Protein AF-B6XB67-F1 (afdb_monomer)

Structure (mmCIF, N/CA/C/O backbone):
data_AF-B6XB67-F1
#
_entry.id   AF-B6XB67-F1
#
loop_
_atom_site.group_PDB
_atom_site.id
_atom_site.type_symbol
_atom_site.label_atom_id
_atom_site.label_alt_id
_atom_site.label_comp_id
_atom_site.label_asym_id
_atom_site.label_entity_id
_atom_site.label_seq_id
_atom_site.pdbx_PDB_ins_code
_atom_site.Cartn_x
_atom_site.Cartn_y
_atom_site.Cartn_z
_atom_site.occupancy
_atom_site.B_iso_or_equiv
_atom_site.auth_seq_id
_atom_site.auth_comp_id
_atom_site.auth_asym_id
_atom_site.auth_atom_id
_atom_site.pdbx_PDB_model_num
ATOM 1 N N . MET A 1 1 ? 1.381 -10.079 -24.238 1.00 49.91 1 MET A N 1
ATOM 2 C CA . MET A 1 1 ? 2.319 -9.696 -23.161 1.00 49.91 1 MET A CA 1
ATOM 3 C C . MET A 1 1 ? 1.809 -10.338 -21.877 1.00 49.91 1 MET A C 1
ATOM 5 O O . MET A 1 1 ? 0.601 -10.349 -21.692 1.00 49.91 1 MET A O 1
ATOM 9 N N . ASN A 1 2 ? 2.674 -10.958 -21.066 1.00 56.72 2 ASN A N 1
ATOM 10 C CA . ASN A 1 2 ? 2.263 -11.623 -19.821 1.00 56.72 2 ASN A CA 1
ATOM 11 C C . AS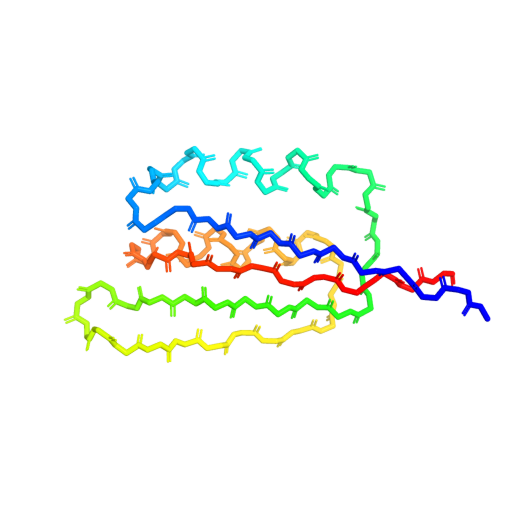N A 1 2 ? 2.086 -10.572 -18.723 1.00 56.72 2 ASN A C 1
ATOM 13 O O . ASN A 1 2 ? 3.075 -10.127 -18.141 1.00 56.72 2 ASN A O 1
ATOM 17 N N . GLU A 1 3 ? 0.845 -10.179 -18.451 1.00 61.22 3 GLU A N 1
ATOM 18 C CA . GLU A 1 3 ? 0.523 -9.349 -17.291 1.00 61.22 3 GLU A CA 1
ATOM 19 C C . GLU A 1 3 ? 0.903 -10.089 -16.000 1.00 61.22 3 GLU A C 1
ATOM 21 O O . GLU A 1 3 ? 0.646 -11.288 -15.850 1.00 61.22 3 GLU A O 1
ATOM 26 N N . LYS A 1 4 ? 1.546 -9.382 -15.066 1.00 75.81 4 LYS A N 1
ATOM 27 C CA . LYS A 1 4 ? 1.890 -9.909 -13.739 1.00 75.81 4 LYS A CA 1
ATOM 28 C C . LYS A 1 4 ? 1.117 -9.139 -12.679 1.00 75.81 4 LYS A C 1
ATOM 30 O O . LYS A 1 4 ? 1.018 -7.917 -12.743 1.00 75.81 4 LYS A O 1
ATOM 35 N N . SER A 1 5 ? 0.608 -9.845 -11.676 1.00 80.19 5 SER A N 1
ATOM 36 C CA . SER A 1 5 ? -0.098 -9.244 -10.543 1.00 80.19 5 SER A CA 1
ATOM 37 C C . SER A 1 5 ? 0.549 -9.623 -9.218 1.00 80.19 5 SER A C 1
ATOM 39 O O . SER A 1 5 ? 0.924 -10.779 -9.020 1.00 80.19 5 SER A O 1
ATOM 41 N N . ILE A 1 6 ? 0.618 -8.671 -8.292 1.00 80.81 6 ILE A N 1
ATOM 42 C CA . ILE A 1 6 ? 1.042 -8.878 -6.907 1.00 80.81 6 ILE A CA 1
ATOM 43 C C . ILE A 1 6 ? -0.154 -8.606 -5.999 1.00 80.81 6 ILE A C 1
ATOM 45 O O . ILE A 1 6 ? -0.794 -7.559 -6.096 1.00 80.81 6 ILE A O 1
ATOM 49 N N . TYR A 1 7 ? -0.436 -9.541 -5.095 1.00 82.12 7 TYR A N 1
ATOM 50 C CA . TYR A 1 7 ? -1.451 -9.385 -4.061 1.00 82.12 7 TYR A CA 1
ATOM 51 C C . TYR A 1 7 ? -0.820 -9.535 -2.679 1.00 82.12 7 TYR A C 1
ATOM 53 O O . TYR A 1 7 ? -0.190 -10.551 -2.383 1.00 82.12 7 TYR A O 1
ATOM 61 N N . LEU A 1 8 ? -1.003 -8.524 -1.834 1.00 78.25 8 LEU A N 1
ATOM 62 C CA . LEU A 1 8 ? -0.498 -8.480 -0.469 1.00 78.25 8 LEU A CA 1
ATOM 63 C C . LEU A 1 8 ? -1.674 -8.408 0.507 1.00 78.25 8 LEU A C 1
ATOM 65 O O . LEU A 1 8 ? -2.468 -7.468 0.456 1.00 78.25 8 LEU A O 1
ATOM 69 N N . HIS A 1 9 ? -1.757 -9.365 1.432 1.00 81.06 9 HIS A N 1
ATOM 70 C CA . HIS A 1 9 ? -2.679 -9.298 2.564 1.00 81.06 9 HIS A CA 1
ATOM 71 C C . HIS A 1 9 ? -1.917 -8.867 3.822 1.00 81.06 9 HIS A C 1
ATOM 73 O O . HIS A 1 9 ? -0.935 -9.499 4.207 1.00 81.06 9 HIS A O 1
ATOM 79 N N . LEU A 1 10 ? -2.381 -7.799 4.474 1.00 73.81 10 LEU A N 1
ATOM 80 C CA . LEU A 1 10 ? -1.812 -7.300 5.724 1.00 73.81 10 LEU A CA 1
ATOM 81 C C . LEU A 1 10 ? -2.652 -7.770 6.930 1.00 73.81 10 LEU A C 1
ATOM 83 O O . LEU A 1 10 ? -3.889 -7.762 6.857 1.00 73.81 10 LEU A O 1
ATOM 87 N N . PRO A 1 11 ? -2.021 -8.208 8.037 1.00 66.75 11 PRO A N 1
ATOM 88 C CA . PRO A 1 11 ? -2.727 -8.669 9.231 1.00 66.75 11 PRO A CA 1
ATOM 89 C C . PRO A 1 11 ? -3.637 -7.589 9.833 1.00 66.75 11 PRO A C 1
ATOM 91 O O . PRO A 1 11 ? -3.273 -6.422 9.898 1.00 66.75 11 PRO A O 1
ATOM 94 N N . LYS A 1 12 ? -4.786 -7.981 10.402 1.00 61.88 12 LYS A N 1
ATOM 95 C CA . LYS A 1 12 ? -5.757 -7.051 11.030 1.00 61.88 12 LYS A CA 1
ATOM 96 C C . LYS A 1 12 ? -5.190 -6.200 12.184 1.00 61.88 12 LYS A C 1
ATOM 98 O O . LYS A 1 12 ? -5.822 -5.216 12.553 1.00 61.88 12 LYS A O 1
ATOM 103 N N .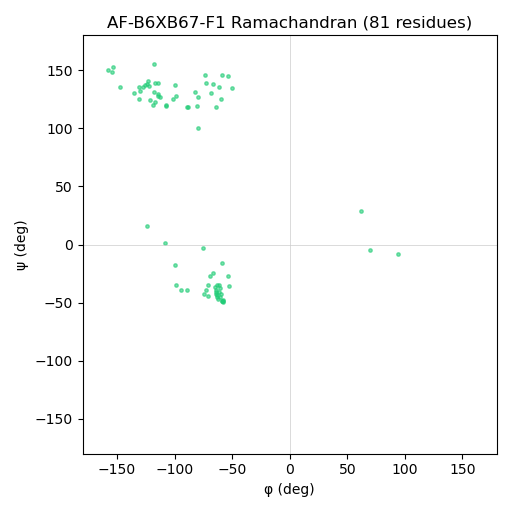 ASN A 1 13 ? -4.028 -6.577 12.724 1.00 60.25 13 ASN A N 1
ATOM 104 C CA . ASN A 1 13 ? -3.351 -5.924 13.846 1.00 60.25 13 ASN A CA 1
ATOM 105 C C . ASN A 1 13 ? -1.909 -5.502 13.511 1.00 60.25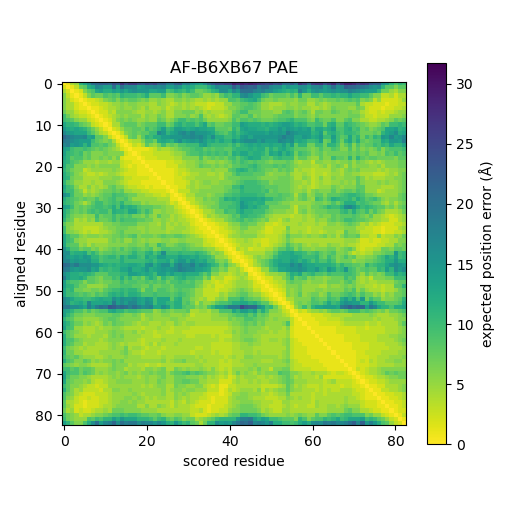 13 ASN A C 1
ATOM 107 O O . ASN A 1 13 ? -1.123 -5.282 14.431 1.00 60.25 13 ASN A O 1
ATOM 111 N N . SER A 1 14 ? -1.515 -5.453 12.233 1.00 56.88 14 SER A N 1
ATOM 112 C CA . SER A 1 14 ? -0.152 -5.036 11.910 1.00 56.88 14 SER A CA 1
ATOM 113 C C . SER A 1 14 ? 0.034 -3.556 12.231 1.00 56.88 14 SER A C 1
ATOM 115 O O . SER A 1 14 ? -0.775 -2.712 11.843 1.00 56.88 14 SER A O 1
ATOM 117 N N . ASP A 1 15 ? 1.108 -3.249 12.960 1.00 63.94 15 ASP A N 1
ATOM 118 C CA . ASP A 1 15 ? 1.549 -1.876 13.182 1.00 63.94 15 ASP A CA 1
ATOM 119 C C . ASP A 1 15 ? 1.621 -1.154 11.826 1.00 63.94 15 ASP A C 1
ATOM 121 O O . ASP A 1 15 ? 2.106 -1.705 10.829 1.00 63.94 15 ASP A O 1
ATOM 125 N N . THR A 1 16 ? 1.093 0.066 11.773 1.00 66.88 16 THR A N 1
ATOM 126 C CA . THR A 1 16 ? 1.072 0.906 10.573 1.00 66.88 16 THR A CA 1
ATOM 127 C C . THR A 1 16 ? 2.467 1.070 9.954 1.00 66.88 16 THR A C 1
ATOM 129 O O . THR A 1 16 ? 2.594 1.037 8.730 1.00 66.88 16 THR A O 1
ATOM 132 N N . LEU A 1 17 ? 3.522 1.149 10.772 1.00 67.06 17 LEU A N 1
ATOM 133 C CA . LEU A 1 17 ? 4.905 1.270 10.304 1.00 67.06 17 LEU A CA 1
ATOM 134 C C . LEU A 1 17 ? 5.440 -0.054 9.736 1.00 67.06 17 LEU A C 1
ATOM 136 O O . LEU A 1 17 ? 6.066 -0.079 8.678 1.00 67.06 17 LEU A O 1
ATOM 140 N N . PHE A 1 18 ? 5.145 -1.173 10.403 1.00 66.50 18 PHE A N 1
ATOM 141 C CA . PHE A 1 18 ? 5.534 -2.509 9.936 1.00 66.50 18 PHE A CA 1
ATOM 142 C C . PHE A 1 18 ? 4.839 -2.878 8.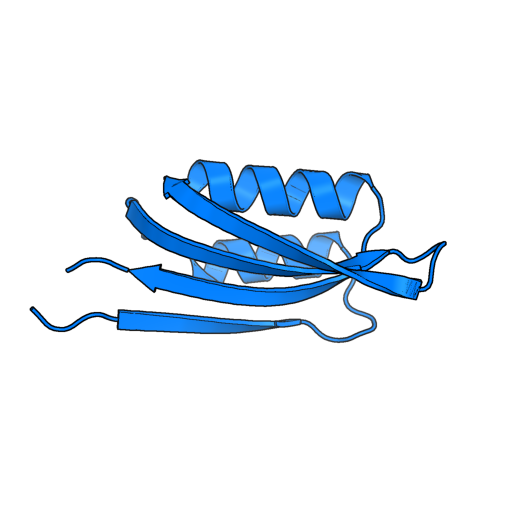619 1.00 66.50 18 PHE A C 1
ATOM 144 O O . PHE A 1 18 ? 5.429 -3.505 7.738 1.00 66.50 18 PHE A O 1
ATOM 151 N N . SER A 1 19 ? 3.584 -2.458 8.472 1.00 71.94 19 SER A N 1
ATOM 152 C CA . SER A 1 19 ? 2.802 -2.627 7.249 1.00 71.94 19 SER A CA 1
ATOM 153 C C . SER A 1 19 ? 3.453 -1.878 6.085 1.00 71.94 19 SER A C 1
ATOM 155 O O . SER A 1 19 ? 3.672 -2.474 5.036 1.00 71.94 19 SER A O 1
ATOM 157 N N . PHE A 1 20 ? 3.850 -0.617 6.296 1.00 73.06 20 PHE A N 1
ATOM 158 C CA . PHE A 1 20 ? 4.528 0.199 5.284 1.00 73.06 20 PHE A CA 1
ATOM 159 C C . PHE A 1 20 ? 5.844 -0.425 4.797 1.00 73.06 20 PHE A C 1
ATOM 161 O O . PHE A 1 20 ? 6.039 -0.578 3.596 1.00 73.06 20 PHE A O 1
ATOM 168 N N . LEU A 1 21 ? 6.712 -0.863 5.713 1.00 74.12 21 LEU A N 1
ATOM 169 C CA . LEU A 1 21 ? 8.008 -1.455 5.354 1.00 74.12 21 LEU A CA 1
ATOM 170 C C . LEU A 1 21 ? 7.874 -2.757 4.544 1.00 74.12 21 LEU A C 1
ATOM 172 O O . LEU A 1 21 ? 8.696 -3.034 3.672 1.00 74.12 21 LEU A O 1
ATOM 176 N N . ASN A 1 22 ? 6.855 -3.579 4.817 1.00 75.38 22 ASN A 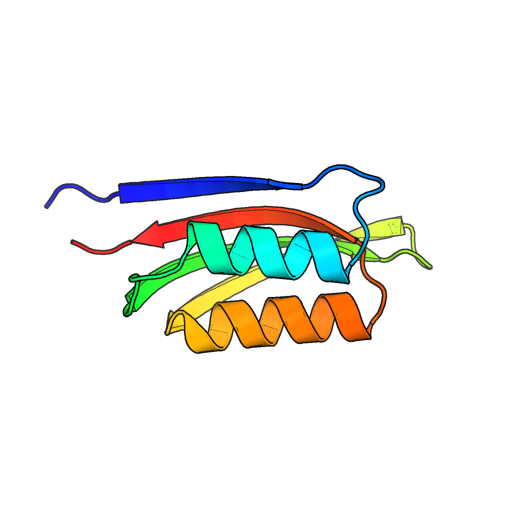N 1
ATOM 177 C CA . ASN A 1 22 ? 6.613 -4.796 4.033 1.00 75.38 22 ASN A CA 1
ATOM 178 C C . ASN A 1 22 ? 6.064 -4.484 2.639 1.00 75.38 22 ASN A C 1
ATOM 180 O O . ASN A 1 22 ? 6.484 -5.111 1.670 1.00 75.38 22 ASN A O 1
ATOM 184 N N . ILE A 1 23 ? 5.174 -3.494 2.534 1.00 76.62 23 ILE A N 1
ATOM 185 C CA . ILE A 1 23 ? 4.691 -2.968 1.252 1.00 76.62 23 ILE A CA 1
ATOM 186 C C . ILE A 1 23 ? 5.885 -2.474 0.425 1.00 76.62 23 ILE A C 1
ATOM 188 O O . ILE A 1 23 ? 6.034 -2.868 -0.728 1.00 76.62 23 ILE A O 1
ATOM 192 N N . GLU A 1 24 ? 6.775 -1.685 1.030 1.00 76.44 24 GLU A N 1
ATOM 193 C CA . GLU A 1 24 ? 7.983 -1.173 0.377 1.00 76.44 24 GLU A CA 1
ATOM 194 C C . GLU A 1 24 ? 8.873 -2.294 -0.152 1.00 76.44 24 GLU A C 1
ATOM 196 O O . GLU A 1 24 ? 9.233 -2.283 -1.326 1.00 76.44 24 GLU A O 1
ATOM 201 N N . LYS A 1 25 ? 9.146 -3.323 0.655 1.00 79.88 25 LYS A N 1
ATOM 202 C CA . LYS A 1 25 ? 9.927 -4.488 0.213 1.00 79.88 25 LYS A CA 1
ATOM 203 C C . LYS A 1 25 ? 9.270 -5.251 -0.935 1.00 79.88 25 LYS A C 1
ATOM 205 O O . LYS A 1 25 ? 9.976 -5.678 -1.843 1.00 79.88 25 LYS A O 1
ATOM 210 N N . CYS A 1 26 ? 7.951 -5.436 -0.899 1.00 75.94 26 CYS A N 1
ATOM 211 C CA . CYS A 1 26 ? 7.223 -6.190 -1.922 1.00 75.94 26 CYS A CA 1
ATOM 212 C C . CYS A 1 26 ? 7.167 -5.478 -3.275 1.00 75.94 26 CYS A C 1
ATOM 214 O O . CYS A 1 26 ? 7.068 -6.147 -4.303 1.00 75.94 26 CYS A O 1
ATOM 216 N N . PHE A 1 27 ? 7.232 -4.147 -3.281 1.00 77.19 27 PHE A N 1
ATOM 217 C CA . PHE A 1 27 ? 7.166 -3.348 -4.502 1.00 77.19 27 PHE A CA 1
ATOM 218 C C . PHE A 1 27 ? 8.507 -2.708 -4.889 1.00 77.19 27 PHE A C 1
ATOM 220 O O . PHE A 1 27 ? 8.584 -2.020 -5.908 1.00 77.19 27 PHE A O 1
ATOM 227 N N . ASN A 1 28 ? 9.573 -2.954 -4.120 1.00 75.62 28 ASN A N 1
ATOM 228 C CA . ASN A 1 28 ? 10.908 -2.456 -4.427 1.00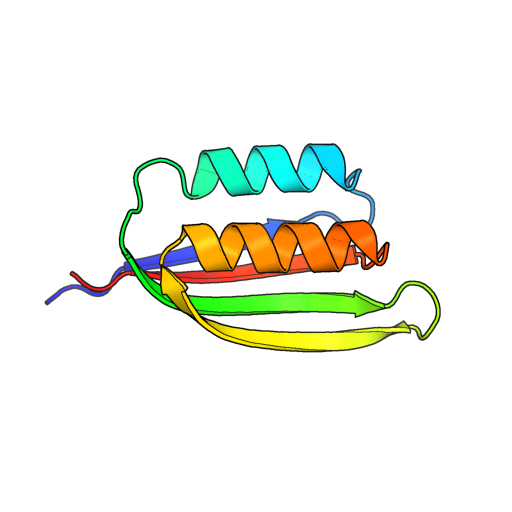 75.62 28 ASN A CA 1
ATOM 229 C C . ASN A 1 28 ? 11.373 -2.978 -5.798 1.00 75.62 28 ASN A C 1
ATOM 231 O O . ASN A 1 28 ? 11.373 -4.182 -6.054 1.00 75.62 28 ASN A O 1
ATOM 235 N N . GLY A 1 29 ? 11.764 -2.062 -6.684 1.00 73.75 29 GLY A N 1
ATOM 236 C CA . GLY A 1 29 ? 12.175 -2.368 -8.057 1.00 73.75 29 GLY A CA 1
ATOM 237 C C . GLY A 1 29 ? 11.065 -2.268 -9.109 1.00 73.75 29 GLY A C 1
ATOM 238 O O . GLY A 1 29 ? 11.372 -2.299 -10.300 1.00 73.75 29 GLY A O 1
ATOM 239 N N . LEU A 1 30 ? 9.801 -2.079 -8.717 1.00 76.62 30 LEU A N 1
ATOM 240 C CA . LEU A 1 30 ? 8.749 -1.682 -9.655 1.00 76.62 30 LEU A CA 1
ATOM 241 C C . LEU A 1 30 ? 8.849 -0.178 -9.893 1.00 76.62 30 LEU A C 1
ATOM 243 O O . LEU A 1 30 ? 8.868 0.584 -8.938 1.00 76.62 30 LEU A O 1
ATOM 247 N N . ARG A 1 31 ? 8.922 0.266 -11.150 1.00 69.06 31 ARG A N 1
ATOM 248 C CA . ARG A 1 31 ? 8.832 1.702 -11.491 1.00 69.06 31 ARG A CA 1
ATOM 249 C C . ARG A 1 31 ? 7.437 2.103 -11.950 1.00 69.06 31 ARG A C 1
ATOM 251 O O . ARG A 1 31 ? 6.982 3.199 -11.658 1.00 69.06 31 ARG A O 1
ATOM 258 N N . TRP A 1 32 ? 6.757 1.197 -12.642 1.00 72.44 32 TRP A N 1
ATOM 259 C CA . TRP A 1 32 ? 5.467 1.453 -13.264 1.00 72.44 32 TRP A CA 1
ATOM 260 C C . TRP A 1 32 ? 4.506 0.340 -12.893 1.00 72.44 32 TRP A C 1
ATOM 262 O O . TRP A 1 32 ? 4.870 -0.838 -12.923 1.00 72.44 32 TRP A O 1
ATOM 272 N N . VAL A 1 33 ? 3.286 0.722 -12.537 1.00 75.62 33 VAL A N 1
ATOM 273 C CA . VAL A 1 33 ? 2.187 -0.212 -12.331 1.00 75.62 33 VAL A CA 1
ATOM 274 C C . VAL A 1 33 ? 1.027 0.244 -13.197 1.00 75.62 33 VAL A C 1
ATOM 276 O O . VAL A 1 33 ? 0.752 1.436 -13.312 1.00 75.62 33 VAL A O 1
ATOM 279 N N . ASP A 1 34 ? 0.370 -0.708 -13.842 1.00 77.50 34 ASP A N 1
ATOM 280 C CA . ASP A 1 34 ? -0.775 -0.411 -14.692 1.00 77.50 34 ASP A CA 1
ATOM 281 C C . ASP A 1 34 ? -1.964 -0.011 -13.823 1.00 77.50 34 ASP A C 1
ATOM 283 O O . ASP A 1 34 ? -2.626 0.994 -14.055 1.00 77.50 34 ASP A O 1
ATOM 287 N N . LYS A 1 35 ? -2.185 -0.756 -12.735 1.00 79.75 35 LYS A N 1
ATOM 288 C CA . LYS A 1 35 ? -3.292 -0.523 -11.812 1.00 79.75 35 LYS A CA 1
ATOM 289 C C . LYS A 1 35 ? -2.898 -0.897 -10.394 1.00 79.75 35 LYS A C 1
ATOM 291 O O . LYS A 1 35 ? -2.358 -1.974 -10.166 1.00 79.75 35 LYS A O 1
ATOM 296 N N . ALA A 1 36 ? -3.241 -0.057 -9.429 1.00 81.12 36 ALA A N 1
ATOM 297 C CA . ALA A 1 36 ? -3.155 -0.383 -8.012 1.00 81.12 36 ALA A CA 1
ATOM 298 C C . ALA A 1 36 ? -4.527 -0.236 -7.351 1.00 81.12 36 ALA A C 1
ATOM 300 O O . ALA A 1 36 ? -5.255 0.723 -7.615 1.00 81.12 36 ALA A O 1
ATOM 301 N N . VAL A 1 37 ? -4.881 -1.200 -6.504 1.00 80.75 37 VAL A N 1
ATOM 302 C CA . VAL A 1 37 ? -6.113 -1.223 -5.716 1.00 80.75 37 VAL A CA 1
ATOM 303 C C . VAL A 1 37 ? -5.771 -1.506 -4.258 1.00 80.75 37 VAL A C 1
ATOM 305 O O . VAL A 1 37 ? -5.045 -2.449 -3.958 1.00 80.75 37 VAL A O 1
ATOM 308 N N . PHE A 1 38 ? -6.326 -0.726 -3.338 1.00 80.94 38 PHE A N 1
ATOM 309 C CA . PHE A 1 38 ? -6.116 -0.881 -1.899 1.00 80.94 38 PHE A CA 1
ATOM 310 C C . PHE A 1 38 ? -7.460 -1.042 -1.211 1.00 80.94 38 PHE A C 1
ATOM 312 O O . PHE A 1 38 ? -8.397 -0.304 -1.522 1.00 80.94 38 PHE A O 1
ATOM 319 N N . CYS A 1 39 ? -7.537 -1.961 -0.252 1.00 82.50 39 CYS A N 1
ATOM 320 C CA . CYS A 1 39 ? -8.659 -2.028 0.670 1.00 82.50 39 CYS A CA 1
ATOM 321 C C . CYS A 1 39 ? -8.211 -1.557 2.053 1.00 82.50 39 CYS A C 1
ATOM 323 O O . CYS A 1 39 ? -7.299 -2.125 2.667 1.00 82.50 39 CYS A O 1
ATOM 325 N N . THR A 1 40 ? -8.859 -0.506 2.541 1.00 81.25 40 THR A N 1
ATOM 326 C CA . THR A 1 40 ? -8.646 0.017 3.887 1.00 81.25 40 THR A CA 1
ATOM 327 C C . THR A 1 40 ? -9.932 -0.073 4.694 1.00 81.25 40 THR A C 1
ATOM 329 O O . THR A 1 40 ? -11.041 -0.122 4.156 1.00 81.25 40 THR A O 1
ATOM 332 N N . ARG A 1 41 ? -9.789 -0.121 6.012 1.00 77.62 41 ARG A N 1
ATOM 333 C CA . ARG A 1 41 ? -10.893 -0.026 6.956 1.00 77.62 41 ARG A CA 1
ATOM 334 C C . ARG A 1 41 ? -10.679 1.201 7.824 1.00 77.62 41 ARG A C 1
ATOM 336 O O . ARG A 1 41 ? -9.695 1.277 8.563 1.00 77.62 41 ARG A O 1
ATOM 343 N N . ASP A 1 42 ? -11.639 2.118 7.767 1.00 72.31 42 ASP A N 1
ATOM 344 C CA . ASP A 1 42 ? -11.676 3.271 8.663 1.00 72.31 42 ASP A CA 1
ATOM 345 C C . ASP A 1 42 ? -11.863 2.758 10.099 1.00 72.31 42 ASP A C 1
ATOM 347 O O . ASP A 1 42 ? -12.862 2.104 10.428 1.00 72.31 42 ASP A O 1
ATOM 351 N N . LYS A 1 43 ? -10.885 3.031 10.967 1.00 66.56 43 LYS A N 1
ATOM 352 C CA . LYS A 1 43 ? -10.889 2.543 12.354 1.00 66.56 43 LYS A CA 1
ATOM 353 C C . LYS A 1 43 ? -12.009 3.167 13.197 1.00 66.56 43 LYS A C 1
ATOM 355 O O . LYS A 1 43 ? -12.427 2.563 14.182 1.00 66.56 43 LYS A O 1
ATOM 360 N N . LYS A 1 44 ? -12.498 4.354 12.828 1.00 69.75 44 LYS A N 1
ATOM 361 C CA . LYS A 1 44 ? -13.562 5.082 13.536 1.00 69.75 44 LYS A CA 1
ATOM 362 C C . LYS A 1 44 ? -14.951 4.707 13.033 1.00 69.75 44 LYS A C 1
ATOM 364 O O . LYS A 1 44 ? -15.874 4.61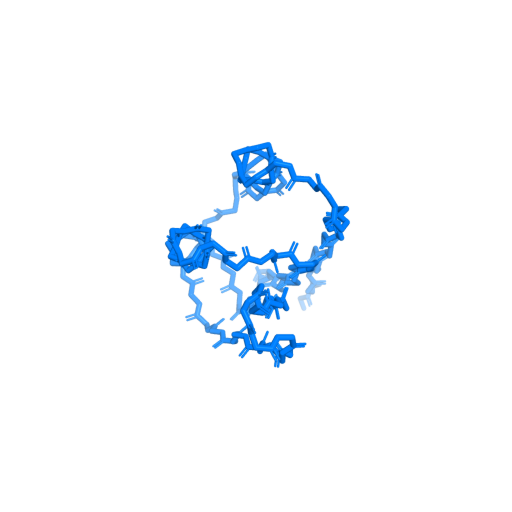8 13.834 1.00 69.75 44 LYS A O 1
ATOM 369 N N . LYS A 1 45 ? -15.105 4.509 11.723 1.00 69.88 45 LYS A N 1
ATOM 370 C CA . LYS A 1 45 ? -16.416 4.277 11.089 1.00 69.88 45 LYS A CA 1
ATOM 371 C C . LYS A 1 45 ? -16.705 2.807 10.804 1.00 69.88 45 LYS A C 1
ATOM 373 O O . LYS A 1 45 ? -17.847 2.456 10.539 1.00 69.88 45 LYS A O 1
ATOM 378 N N . GLY A 1 46 ? -15.684 1.949 10.805 1.00 68.19 46 GLY A N 1
ATOM 379 C CA . GLY A 1 46 ? -15.806 0.532 10.460 1.00 68.19 46 GLY A CA 1
ATOM 380 C C . GLY A 1 46 ? -16.087 0.257 8.978 1.00 68.19 46 GLY A C 1
ATOM 381 O O . GLY A 1 46 ? -16.090 -0.907 8.587 1.00 68.19 46 GLY A O 1
ATOM 382 N N . ALA A 1 47 ? -16.286 1.297 8.164 1.00 73.00 47 ALA A N 1
ATOM 383 C CA . ALA A 1 47 ? -16.548 1.192 6.737 1.00 73.00 47 ALA A CA 1
ATOM 384 C C . ALA A 1 47 ? -15.283 0.793 5.967 1.00 73.00 47 ALA A C 1
ATOM 386 O O . ALA A 1 47 ? -14.186 1.293 6.237 1.00 73.00 47 ALA A O 1
ATOM 387 N N . MET A 1 48 ? -15.457 -0.102 4.996 1.00 75.81 48 MET A N 1
ATOM 388 C CA . MET A 1 48 ? -14.408 -0.480 4.056 1.00 75.81 48 MET A CA 1
ATOM 389 C C . MET A 1 48 ? -14.338 0.557 2.936 1.00 75.81 48 MET A C 1
ATOM 391 O O . MET A 1 48 ? -15.366 0.919 2.364 1.00 75.81 48 MET A O 1
ATOM 395 N N . GLN A 1 49 ? -13.137 1.038 2.637 1.00 75.75 49 GLN A N 1
ATOM 396 C CA . GLN A 1 49 ? -12.876 1.960 1.538 1.00 75.75 49 GLN A CA 1
ATOM 397 C C . GLN A 1 49 ? -11.946 1.298 0.528 1.00 75.75 49 GLN A C 1
ATOM 399 O O . GLN A 1 49 ? -10.995 0.605 0.894 1.00 75.75 49 GLN A O 1
ATOM 404 N N . PHE A 1 50 ? -12.242 1.520 -0.749 1.00 77.56 50 PHE A N 1
ATOM 405 C CA . PHE A 1 50 ? -11.445 1.031 -1.862 1.00 77.56 50 PHE A CA 1
ATOM 406 C C . PHE A 1 50 ? -10.838 2.218 -2.590 1.00 77.56 50 PHE A C 1
ATOM 408 O O . PHE A 1 50 ? -11.549 3.142 -2.983 1.00 77.56 50 PHE A O 1
ATOM 415 N N . TYR A 1 51 ? -9.529 2.169 -2.784 1.00 72.06 51 TYR A N 1
ATOM 416 C CA . TYR A 1 51 ? -8.793 3.153 -3.561 1.00 72.06 51 TYR A CA 1
ATOM 417 C C . TYR A 1 51 ? -8.287 2.455 -4.812 1.00 72.06 51 TYR A C 1
ATOM 419 O O . TYR A 1 51 ? -7.668 1.402 -4.696 1.00 72.06 51 TYR A O 1
ATOM 427 N N . ALA A 1 52 ? -8.565 3.008 -5.989 1.00 70.56 52 ALA A N 1
ATOM 428 C CA . ALA A 1 52 ? -8.066 2.495 -7.258 1.00 70.56 52 ALA A CA 1
ATOM 429 C C . ALA A 1 52 ? -7.395 3.632 -8.031 1.00 70.56 52 ALA A C 1
ATOM 431 O O . ALA A 1 52 ? -7.942 4.732 -8.101 1.00 70.56 52 ALA A O 1
ATOM 432 N N . GLY A 1 53 ? -6.227 3.370 -8.609 1.00 65.88 53 GLY A N 1
ATOM 433 C CA . GLY A 1 53 ? -5.517 4.350 -9.425 1.00 65.88 53 GLY A CA 1
ATOM 434 C C . GLY A 1 53 ? -4.599 3.697 -10.452 1.00 65.88 53 GLY A C 1
ATOM 435 O O . GLY A 1 53 ? -4.047 2.623 -10.208 1.00 65.88 53 GLY A O 1
ATOM 436 N N . HIS A 1 54 ? -4.447 4.369 -11.592 1.00 65.25 54 HIS A N 1
ATOM 437 C CA . HIS A 1 54 ? -3.364 4.151 -12.552 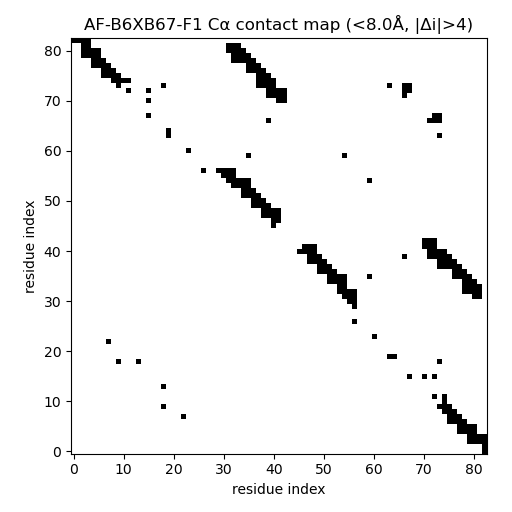1.00 65.25 54 HIS A CA 1
ATOM 438 C C . HIS A 1 54 ? -2.220 5.073 -12.133 1.00 65.25 54 HIS A C 1
ATOM 440 O O . HIS A 1 54 ? -2.435 6.283 -12.021 1.00 65.25 54 HIS A O 1
ATOM 446 N N . ALA A 1 55 ? -1.054 4.536 -11.776 1.00 59.59 55 ALA A N 1
ATOM 447 C CA . ALA A 1 55 ? -0.066 5.352 -11.080 1.00 59.59 55 ALA A CA 1
ATOM 448 C C . ALA A 1 55 ? 1.366 4.820 -11.202 1.00 59.59 55 ALA A C 1
ATOM 450 O O . ALA A 1 55 ? 1.595 3.619 -11.254 1.00 59.59 55 ALA A O 1
ATOM 451 N N . ASP A 1 56 ? 2.340 5.730 -11.168 1.00 72.00 56 ASP A N 1
ATOM 452 C CA . ASP A 1 56 ? 3.708 5.417 -10.740 1.00 72.00 56 ASP A CA 1
ATOM 453 C C . ASP A 1 56 ? 3.650 4.746 -9.351 1.00 72.00 56 ASP A C 1
ATOM 455 O O . ASP A 1 56 ? 2.801 5.101 -8.521 1.00 72.00 56 ASP A O 1
ATOM 459 N N . ILE A 1 57 ? 4.542 3.791 -9.065 1.00 73.75 57 ILE A N 1
ATOM 460 C CA . ILE A 1 57 ? 4.607 3.148 -7.742 1.00 73.75 57 ILE A CA 1
ATOM 461 C C . ILE A 1 57 ? 4.743 4.182 -6.606 1.00 73.75 57 ILE A C 1
ATOM 463 O O . ILE A 1 57 ? 4.279 3.971 -5.488 1.00 73.75 57 ILE A O 1
ATOM 467 N N . SER A 1 58 ? 5.318 5.346 -6.893 1.00 77.50 58 SER A N 1
ATOM 468 C CA . SER A 1 58 ? 5.460 6.456 -5.951 1.00 77.50 58 SER A CA 1
ATOM 469 C C . SER A 1 58 ? 4.099 6.969 -5.460 1.00 77.50 58 SER A C 1
ATOM 471 O O . SER A 1 58 ? 3.926 7.249 -4.274 1.00 77.50 58 SER A O 1
ATOM 473 N N . ASN A 1 59 ? 3.091 7.005 -6.338 1.00 78.19 59 ASN A N 1
ATOM 474 C CA . ASN A 1 59 ? 1.723 7.370 -5.968 1.00 78.19 59 ASN A CA 1
ATOM 475 C C . ASN A 1 59 ? 1.053 6.277 -5.122 1.00 78.19 59 ASN A C 1
ATOM 477 O O . ASN A 1 59 ? 0.295 6.595 -4.208 1.00 78.19 59 ASN A O 1
ATOM 481 N N . VAL A 1 60 ? 1.358 4.999 -5.381 1.00 77.44 60 VAL A N 1
ATOM 482 C CA . VAL A 1 60 ? 0.916 3.867 -4.543 1.00 77.44 60 VAL A CA 1
ATOM 483 C C . VAL A 1 60 ? 1.426 4.055 -3.114 1.00 77.44 60 VAL A C 1
ATOM 485 O O . VAL A 1 60 ? 0.640 3.999 -2.168 1.00 77.44 60 VAL A O 1
ATOM 488 N N . PHE A 1 61 ? 2.715 4.358 -2.949 1.00 79.81 61 PHE A N 1
ATOM 489 C CA . PHE A 1 61 ? 3.301 4.624 -1.634 1.00 79.81 61 PHE A CA 1
ATOM 490 C C . PHE A 1 61 ? 2.719 5.859 -0.953 1.00 79.81 61 PHE A C 1
ATOM 492 O O . PHE A 1 61 ? 2.469 5.825 0.252 1.00 79.81 61 PHE A O 1
ATOM 499 N N . MET A 1 62 ? 2.453 6.925 -1.708 1.00 82.56 62 MET A N 1
ATOM 500 C CA . MET A 1 62 ? 1.827 8.133 -1.177 1.00 82.56 62 MET A CA 1
ATOM 501 C C . MET A 1 62 ? 0.411 7.854 -0.646 1.00 82.56 62 MET A C 1
ATOM 503 O O . MET A 1 62 ? 0.095 8.253 0.473 1.00 82.56 62 MET A O 1
ATOM 507 N N . LEU A 1 63 ? -0.415 7.103 -1.384 1.00 76.69 63 LEU A N 1
ATOM 508 C CA . LEU A 1 63 ? -1.766 6.718 -0.950 1.00 76.69 63 LEU A CA 1
ATOM 509 C C . LEU A 1 63 ? -1.743 5.819 0.293 1.00 76.69 63 LEU A C 1
ATOM 511 O O . LEU A 1 63 ? -2.521 6.023 1.227 1.00 76.69 63 LEU A O 1
ATOM 515 N N . VAL A 1 64 ? -0.822 4.852 0.329 1.00 79.44 64 VAL A N 1
ATOM 516 C CA . VAL A 1 64 ? -0.578 4.015 1.512 1.00 79.44 64 VAL A CA 1
ATOM 517 C C . VAL A 1 64 ? -0.205 4.899 2.702 1.00 79.44 64 VAL A C 1
ATOM 519 O O . VAL A 1 64 ? -0.811 4.782 3.765 1.00 79.44 64 VAL A O 1
ATOM 522 N N . TYR A 1 65 ? 0.744 5.820 2.531 1.00 81.50 65 TYR A N 1
ATOM 523 C CA . TYR A 1 65 ? 1.163 6.740 3.585 1.00 81.50 65 TYR A CA 1
ATOM 524 C C . TYR A 1 65 ? 0.004 7.612 4.094 1.00 81.50 65 TYR A C 1
ATOM 526 O O . TYR A 1 65 ? -0.165 7.766 5.305 1.00 81.50 65 TYR A O 1
ATOM 534 N N . GLU A 1 66 ? -0.838 8.142 3.204 1.00 80.81 66 GLU A N 1
ATOM 535 C CA . GLU A 1 66 ? -2.012 8.928 3.593 1.00 80.81 66 GLU A CA 1
ATOM 536 C C . GLU A 1 66 ? -3.036 8.117 4.396 1.00 80.81 66 GLU A C 1
ATOM 538 O O . GLU A 1 66 ? -3.523 8.605 5.422 1.00 80.81 66 GLU A O 1
ATOM 543 N N . ALA A 1 67 ? -3.334 6.882 3.980 1.00 78.69 67 ALA A N 1
ATOM 544 C CA . ALA A 1 67 ? -4.225 5.985 4.716 1.00 78.69 67 ALA A CA 1
ATOM 545 C C . ALA A 1 67 ? -3.681 5.698 6.127 1.00 78.69 67 ALA A C 1
ATOM 547 O O . ALA A 1 67 ? -4.397 5.829 7.124 1.00 78.69 67 ALA A O 1
ATOM 548 N N . LEU A 1 68 ? -2.379 5.411 6.236 1.00 77.69 68 LEU A N 1
ATOM 549 C CA . LEU A 1 68 ? -1.718 5.199 7.525 1.00 77.69 68 LEU A CA 1
ATOM 550 C C . LEU A 1 68 ? -1.741 6.471 8.392 1.00 77.69 68 LEU A C 1
ATOM 552 O O . LEU A 1 68 ? -2.032 6.391 9.588 1.00 77.69 68 LEU A O 1
ATOM 556 N N . ARG A 1 69 ? -1.524 7.659 7.807 1.00 81.69 69 ARG A N 1
ATOM 557 C CA . ARG A 1 69 ? -1.611 8.957 8.507 1.00 81.69 69 ARG A CA 1
ATOM 558 C C . ARG A 1 69 ? -3.015 9.221 9.059 1.00 81.69 69 ARG A C 1
ATOM 560 O O . ARG A 1 69 ? -3.146 9.792 10.144 1.00 81.69 69 ARG A O 1
ATOM 567 N N . ARG A 1 70 ? -4.063 8.781 8.356 1.00 77.00 70 ARG A N 1
ATOM 568 C CA . ARG A 1 70 ? -5.467 8.845 8.813 1.00 77.00 70 ARG A CA 1
ATOM 569 C C . ARG A 1 70 ? -5.807 7.801 9.882 1.00 77.00 70 ARG A C 1
ATOM 571 O O . ARG A 1 70 ? -6.892 7.858 10.459 1.00 77.00 70 ARG A O 1
ATOM 578 N N . ARG A 1 71 ? -4.847 6.932 10.230 1.00 77.31 71 ARG A N 1
ATOM 579 C CA . ARG A 1 71 ? -5.002 5.769 11.117 1.00 77.31 71 ARG A CA 1
ATOM 580 C C . ARG A 1 71 ? -5.991 4.736 10.574 1.00 77.31 71 ARG A C 1
ATOM 582 O O . ARG A 1 71 ? -6.611 4.014 11.363 1.00 77.31 71 ARG A O 1
ATOM 589 N N . ASP A 1 72 ? -6.123 4.662 9.254 1.00 79.00 72 ASP A N 1
ATOM 590 C CA . ASP A 1 72 ? -6.859 3.589 8.603 1.00 79.00 72 ASP A CA 1
ATOM 591 C C . ASP A 1 72 ? -6.033 2.303 8.663 1.00 79.00 72 ASP A C 1
ATOM 593 O O . ASP A 1 72 ? -4.800 2.317 8.615 1.00 79.00 72 ASP A O 1
ATOM 597 N N . VAL A 1 73 ? -6.719 1.170 8.785 1.00 78.62 73 VAL A N 1
ATOM 598 C CA . VAL A 1 73 ? -6.070 -0.139 8.707 1.00 78.62 73 VAL A CA 1
ATOM 599 C C . VAL A 1 73 ? -6.054 -0.550 7.245 1.00 78.62 73 VAL A C 1
ATOM 601 O O . VAL A 1 73 ? -7.114 -0.701 6.643 1.00 78.62 73 VAL A O 1
ATOM 604 N N . ILE A 1 74 ? -4.872 -0.734 6.663 1.00 80.00 74 ILE A N 1
ATOM 605 C CA . ILE A 1 74 ? -4.751 -1.304 5.319 1.00 80.00 74 ILE A CA 1
ATOM 606 C C . ILE A 1 74 ? -4.878 -2.818 5.456 1.00 80.00 74 ILE A C 1
ATOM 608 O O . ILE A 1 74 ? -4.090 -3.451 6.151 1.00 80.00 74 ILE A O 1
ATOM 612 N N . ASN A 1 75 ? -5.883 -3.400 4.814 1.00 80.00 75 ASN A N 1
ATOM 613 C CA . ASN A 1 75 ? -6.151 -4.833 4.875 1.00 80.00 75 ASN A CA 1
ATOM 614 C C . ASN A 1 75 ? -5.496 -5.578 3.711 1.00 80.00 75 ASN A C 1
ATOM 616 O O . ASN A 1 75 ? -4.976 -6.680 3.899 1.00 80.00 75 ASN A O 1
ATOM 620 N N . CYS A 1 76 ? -5.522 -4.989 2.518 1.00 81.69 76 CYS A N 1
ATOM 621 C CA . CYS A 1 76 ? -5.007 -5.614 1.311 1.00 81.69 76 CYS A CA 1
ATOM 622 C C . CYS A 1 76 ? -4.564 -4.587 0.271 1.00 81.69 76 CYS A C 1
ATOM 624 O O . CYS A 1 76 ? -5.089 -3.471 0.214 1.00 81.69 76 CYS A O 1
ATOM 626 N N . ILE A 1 77 ? -3.615 -5.002 -0.565 1.00 82.56 77 ILE A N 1
ATOM 627 C CA . ILE A 1 77 ? -3.126 -4.253 -1.719 1.00 82.56 77 ILE A CA 1
ATOM 628 C C . ILE A 1 77 ? -3.021 -5.207 -2.904 1.00 82.56 77 ILE A C 1
ATOM 630 O O . ILE A 1 77 ? -2.429 -6.279 -2.798 1.00 82.56 77 ILE A O 1
ATOM 634 N N . PHE A 1 78 ? -3.575 -4.801 -4.035 1.00 84.38 78 PHE A N 1
ATOM 635 C CA . PHE A 1 78 ? -3.445 -5.463 -5.321 1.00 84.38 78 PHE A CA 1
ATOM 636 C C . PHE A 1 78 ? -2.751 -4.518 -6.299 1.00 84.38 78 PHE A C 1
ATOM 638 O O . PHE A 1 78 ? -3.150 -3.364 -6.433 1.00 84.38 78 PHE A O 1
ATOM 645 N N . VAL A 1 79 ? -1.732 -5.006 -6.997 1.00 81.94 79 VAL A N 1
ATOM 646 C CA . VAL A 1 79 ? -0.990 -4.244 -8.002 1.00 81.94 79 VAL A CA 1
ATOM 647 C C . VAL A 1 79 ? -0.871 -5.077 -9.272 1.00 81.94 79 VAL A C 1
ATOM 649 O O . VAL A 1 79 ? -0.374 -6.201 -9.237 1.00 81.94 79 VAL A O 1
ATOM 652 N N . GLN A 1 80 ? -1.307 -4.515 -10.392 1.00 81.44 80 GLN A N 1
ATOM 653 C CA . GLN A 1 80 ? -1.115 -5.038 -11.738 1.00 81.44 80 GLN A CA 1
ATOM 654 C C . GLN A 1 80 ? 0.069 -4.317 -12.382 1.00 81.44 80 GLN A C 1
ATOM 656 O O . GLN A 1 80 ? 0.130 -3.088 -12.389 1.00 81.44 80 GLN A O 1
ATOM 661 N N . ILE A 1 81 ? 1.014 -5.086 -12.907 1.00 78.62 81 ILE A N 1
ATOM 662 C CA . ILE A 1 81 ? 2.234 -4.596 -13.544 1.00 78.62 81 ILE A CA 1
ATOM 663 C C . ILE A 1 81 ? 2.083 -4.832 -15.047 1.00 78.62 81 ILE A C 1
ATOM 665 O O . ILE A 1 81 ? 1.934 -5.981 -15.479 1.00 78.62 81 ILE A O 1
ATOM 669 N N . ALA A 1 82 ? 2.115 -3.749 -15.826 1.00 69.00 82 ALA A N 1
ATOM 670 C CA . ALA A 1 82 ? 2.220 -3.836 -17.278 1.00 69.00 82 ALA A CA 1
ATOM 671 C C . ALA A 1 82 ? 3.594 -4.409 -17.658 1.00 69.00 82 ALA A C 1
ATOM 673 O O . ALA A 1 82 ? 4.604 -4.075 -17.033 1.00 69.00 82 ALA A O 1
ATOM 674 N N . GLY A 1 83 ? 3.603 -5.304 -18.647 1.00 59.69 83 GLY A N 1
ATOM 675 C CA . GLY A 1 83 ? 4.822 -5.882 -19.220 1.00 59.69 83 GLY A CA 1
ATOM 676 C C . GLY A 1 83 ? 5.463 -4.981 -20.259 1.00 59.69 83 GLY A C 1
ATOM 677 O O . GLY A 1 83 ? 4.702 -4.300 -20.979 1.00 59.69 83 GLY A O 1
#

pLDDT: mean 74.29, std 7.18, range [49.91, 84.38]

Mean predicted aligned error: 6.87 Å

Foldseek 3Di:
DDKDKDKDFDDPPDDLVNVLVVLCVVCPPQQAFQKKKWWWAQPVPRDIDIDIDRDGVVVVSVVSVVCVVSVIHTGMMMTIHDD

Radius of gyration: 12.39 Å; Cα contacts (8 Å, |Δi|>4): 139; chains: 1; bounding box: 29×21×37 Å

Sequence (83 aa):
MNEKSIYLHLPKNSDTLFSFLNIEKCFNGLRWVDKAVFCTRDKKKGAMQFYAGHADISNVFMLVYEALRRRDVINCIFVQIAG

Nearest PDB structures (foldseek):
  9bk5-assembly1_A  TM=4.942E-01  e=8.168E-03  synthetic construct
  5kt5-assembly1_A  TM=5.431E-01  e=1.608E-01  Homo sapiens
  5kt6-assembly1_A  TM=4.731E-01  e=8.007E-02  Homo sapiens
  4lgw-assembly1_A  TM=3.137E-01  e=4.436E-01  Escherichia coli K-12
  4y1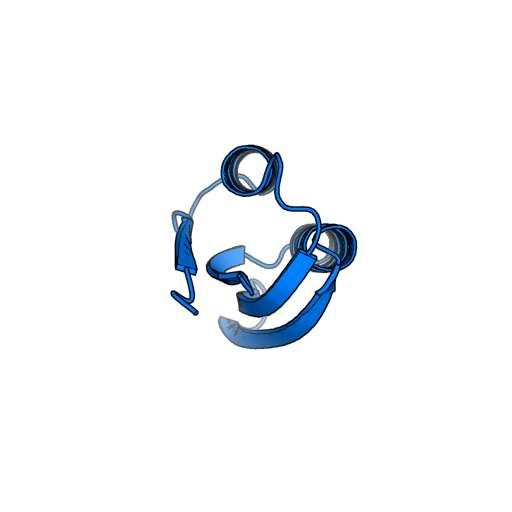3-assembly1_A  TM=3.096E-01  e=6.490E-01  Escherichia coli O157:H7

Solvent-accessible surface area (backbone atoms only — not comparable to full-atom values): 4714 Å² total; per-residue (Å²): 127,76,72,46,74,51,78,46,79,45,60,99,79,57,53,67,67,62,50,49,54,51,52,49,63,75,48,63,88,55,69,61,30,55,36,40,39,36,38,32,31,38,72,89,76,70,48,77,45,78,49,74,46,72,40,48,44,67,54,55,53,50,54,52,50,51,40,44,75,72,56,31,44,62,44,35,41,39,37,34,32,69,109

Organism: NCBI:txid520999

Secondary structure (DSSP, 8-state):
---EEEEEEPPTT--HHHHHHHHHHHHTT--EEEEEEEEEE-TTT--EEEEEEEEEHHHHHHHHHHHHHTTPEEEEEEEEE--